Protein AF-A0A937LNH1-F1 (afdb_monomer)

Structure (mmCIF, N/CA/C/O backbone):
data_AF-A0A937LNH1-F1
#
_entry.id   AF-A0A937LNH1-F1
#
loop_
_atom_site.group_PDB
_atom_site.id
_atom_site.type_symbol
_atom_site.label_atom_id
_atom_site.label_alt_id
_atom_site.label_comp_id
_atom_site.label_asym_id
_atom_site.label_entity_id
_atom_site.label_seq_id
_atom_site.pdbx_PDB_ins_code
_atom_site.Cartn_x
_atom_site.Cartn_y
_atom_site.Cartn_z
_atom_site.occupancy
_atom_site.B_iso_or_equiv
_atom_site.auth_seq_id
_atom_site.auth_comp_id
_atom_site.auth_asym_id
_atom_site.auth_atom_id
_atom_site.pdbx_PDB_model_num
ATOM 1 N N . PHE A 1 1 ? 5.007 5.266 8.383 1.00 89.25 1 PHE A N 1
ATOM 2 C CA . PHE A 1 1 ? 3.638 4.838 8.759 1.00 89.25 1 PHE A CA 1
ATOM 3 C C . PHE A 1 1 ? 2.974 5.690 9.860 1.00 89.25 1 PHE A C 1
ATOM 5 O O . PHE A 1 1 ? 2.109 5.183 10.560 1.00 89.25 1 PHE A O 1
ATOM 12 N N . LYS A 1 2 ? 3.294 6.990 10.005 1.00 94.75 2 LYS A N 1
ATOM 13 C CA . LYS A 1 2 ? 2.759 7.838 11.095 1.00 94.75 2 LYS A CA 1
ATOM 14 C C . LYS A 1 2 ? 1.222 7.893 11.123 1.00 94.75 2 LYS A C 1
ATOM 16 O O . LYS A 1 2 ? 0.618 7.545 12.124 1.00 94.75 2 LYS A O 1
ATOM 21 N N . TRP A 1 3 ? 0.600 8.212 9.990 1.00 96.25 3 TRP A N 1
ATOM 22 C CA . TRP A 1 3 ? -0.860 8.315 9.888 1.00 96.25 3 TRP A CA 1
ATOM 23 C C . TRP A 1 3 ? -1.608 7.015 10.194 1.00 96.25 3 TRP A C 1
ATOM 25 O O . TRP A 1 3 ? -2.716 7.058 10.711 1.00 96.25 3 TRP A O 1
ATOM 35 N N . LEU A 1 4 ? -1.007 5.854 9.925 1.00 95.69 4 LEU A N 1
ATOM 36 C CA . LEU A 1 4 ? -1.613 4.564 10.261 1.00 95.69 4 LEU A CA 1
ATOM 37 C C . LEU A 1 4 ? -1.651 4.330 11.774 1.00 95.69 4 LEU A C 1
ATOM 39 O O . LEU A 1 4 ? -2.597 3.724 12.265 1.00 95.69 4 LEU A O 1
ATOM 43 N N . ALA A 1 5 ? -0.652 4.828 12.508 1.00 94.38 5 ALA A N 1
ATOM 44 C CA . ALA A 1 5 ? -0.629 4.753 13.966 1.00 94.38 5 ALA A CA 1
ATOM 45 C C . ALA A 1 5 ? -1.695 5.662 14.601 1.00 94.38 5 ALA A C 1
ATOM 47 O O . ALA A 1 5 ? -2.315 5.273 15.593 1.00 94.38 5 ALA A O 1
ATOM 48 N N . ASP A 1 6 ? -1.931 6.832 14.001 1.00 97.06 6 ASP A N 1
ATOM 49 C CA . ASP A 1 6 ? -2.904 7.811 14.492 1.00 97.06 6 ASP A CA 1
ATOM 50 C C . ASP A 1 6 ? -4.349 7.399 14.152 1.00 97.06 6 ASP A C 1
ATOM 52 O O . ASP A 1 6 ? -5.226 7.439 15.013 1.00 97.06 6 ASP A O 1
ATOM 56 N N . LEU A 1 7 ? -4.598 6.958 12.912 1.00 97.31 7 LEU A N 1
ATOM 57 C CA . LEU A 1 7 ? -5.942 6.642 12.405 1.00 97.31 7 LEU A CA 1
ATOM 58 C C . LEU A 1 7 ? -6.385 5.199 12.668 1.00 97.31 7 LEU A C 1
ATOM 60 O O . LEU A 1 7 ? -7.581 4.923 12.669 1.00 97.31 7 LEU A O 1
ATOM 64 N N . LYS A 1 8 ? -5.433 4.281 12.871 1.00 95.94 8 LYS A N 1
ATOM 65 C CA . LYS A 1 8 ? -5.668 2.860 13.182 1.00 95.94 8 LYS A CA 1
ATOM 66 C C . LYS A 1 8 ? -6.708 2.182 12.266 1.00 95.94 8 LYS A C 1
ATOM 68 O O . LYS A 1 8 ? -7.664 1.586 12.768 1.00 95.94 8 LYS A O 1
ATOM 73 N N . PRO A 1 9 ? -6.558 2.257 10.929 1.00 96.50 9 PRO A N 1
ATOM 74 C CA . PRO A 1 9 ? -7.476 1.573 10.027 1.00 96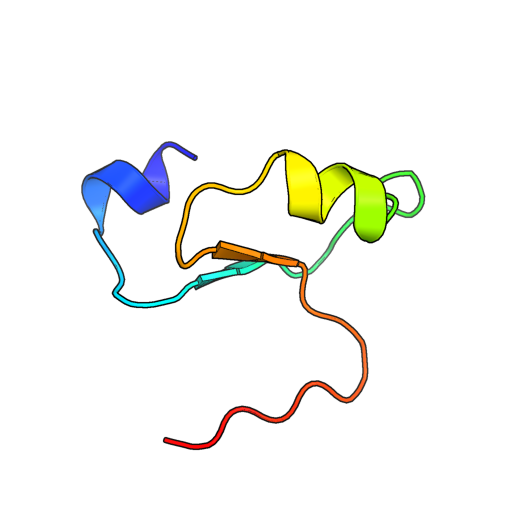.50 9 PRO A CA 1
ATOM 75 C C . PRO A 1 9 ? -7.353 0.052 10.175 1.00 96.50 9 PRO A C 1
ATOM 77 O O . PRO A 1 9 ? -6.282 -0.468 10.482 1.00 96.50 9 PRO A O 1
ATOM 80 N N . ARG A 1 10 ? -8.440 -0.675 9.887 1.00 95.56 10 ARG A N 1
ATOM 81 C CA . ARG A 1 10 ? -8.409 -2.147 9.833 1.00 95.56 10 ARG A CA 1
ATOM 82 C C . ARG A 1 10 ? -7.548 -2.660 8.673 1.00 95.56 10 ARG A C 1
ATOM 84 O O . ARG A 1 10 ? -6.849 -3.651 8.837 1.00 95.56 10 ARG A O 1
ATOM 91 N N . VAL A 1 11 ? -7.634 -2.002 7.515 1.00 96.56 11 VAL A N 1
ATOM 92 C CA . VAL A 1 11 ? -6.832 -2.286 6.316 1.00 96.56 11 VAL A CA 1
ATOM 93 C C . VAL A 1 11 ? -6.477 -0.964 5.635 1.00 96.56 11 VAL A C 1
ATOM 95 O O . VAL A 1 11 ? -7.324 -0.072 5.575 1.00 96.56 11 VAL A O 1
ATOM 98 N N . ALA A 1 12 ? -5.257 -0.832 5.114 1.00 97.50 12 ALA A N 1
ATOM 99 C CA . ALA A 1 12 ? -4.847 0.298 4.283 1.00 97.50 12 ALA A CA 1
ATOM 100 C C . ALA A 1 12 ? -4.147 -0.169 3.001 1.00 97.50 12 ALA A C 1
ATOM 102 O O . ALA A 1 12 ? -3.315 -1.075 3.032 1.00 97.50 12 ALA A O 1
ATOM 103 N N . TYR A 1 13 ? -4.448 0.499 1.888 1.00 97.38 13 TYR A N 1
ATOM 104 C CA . TYR A 1 13 ? -3.809 0.257 0.598 1.00 97.38 13 TYR A CA 1
ATOM 105 C C . TYR A 1 13 ? -2.993 1.485 0.182 1.00 97.38 13 TYR A C 1
ATOM 107 O O . TYR A 1 13 ? -3.539 2.584 0.077 1.00 97.38 13 TYR A O 1
ATOM 115 N N . LEU A 1 14 ? -1.683 1.315 -0.010 1.00 9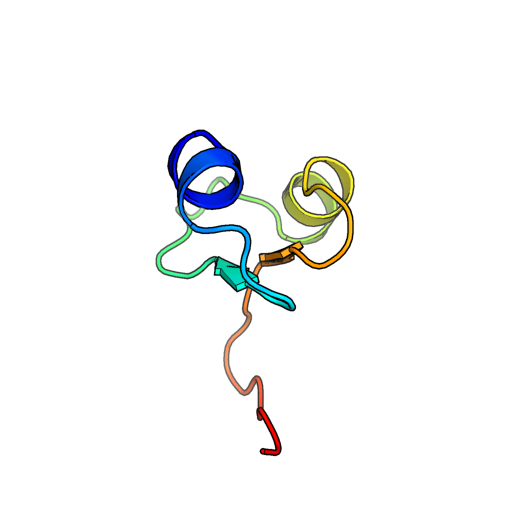7.31 14 LEU A N 1
ATOM 116 C CA . LEU A 1 14 ? -0.777 2.384 -0.441 1.00 97.31 14 LEU A CA 1
ATOM 117 C C . LEU A 1 14 ? -0.841 2.521 -1.965 1.00 97.31 14 LEU A C 1
ATOM 119 O O . LEU A 1 14 ? -0.653 1.538 -2.671 1.00 97.31 14 LEU A O 1
ATOM 123 N N . THR A 1 15 ? -1.081 3.727 -2.469 1.00 96.25 15 THR A N 1
ATOM 124 C CA . THR A 1 15 ? -1.138 4.034 -3.909 1.00 96.25 15 THR A CA 1
ATOM 125 C C . THR A 1 15 ? -0.190 5.188 -4.253 1.00 96.25 15 THR A C 1
ATOM 127 O O . THR A 1 15 ? 0.465 5.721 -3.356 1.00 96.25 15 THR A O 1
ATOM 130 N N . HIS A 1 16 ? -0.103 5.569 -5.534 1.00 96.69 16 HIS A N 1
ATOM 131 C CA . HIS A 1 16 ? 0.847 6.565 -6.053 1.00 96.69 16 HIS A CA 1
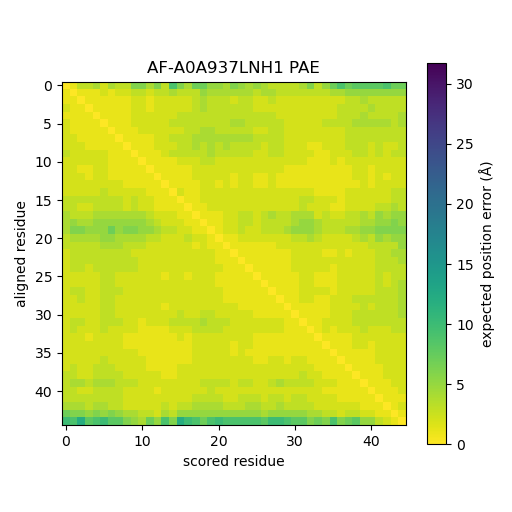ATOM 132 C C . HIS A 1 16 ? 2.303 6.248 -5.667 1.00 96.69 16 HIS A C 1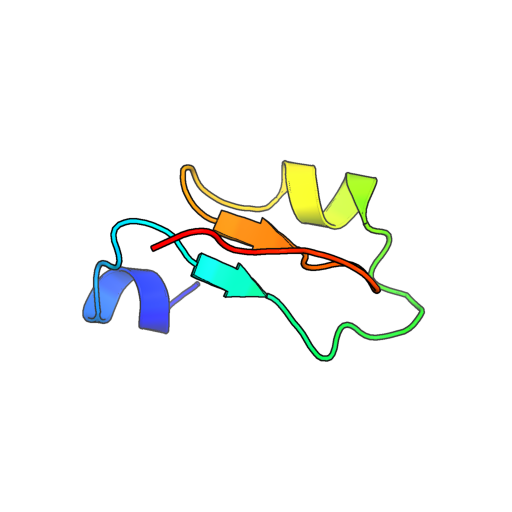
ATOM 134 O O . HIS A 1 16 ? 3.059 7.116 -5.231 1.00 96.69 16 HIS A O 1
ATOM 140 N N . LEU A 1 17 ? 2.686 4.979 -5.807 1.00 94.69 17 LEU A N 1
ATOM 141 C CA . LEU A 1 17 ? 4.048 4.520 -5.561 1.00 94.69 17 LEU A CA 1
ATOM 142 C C . LEU A 1 17 ? 4.967 4.961 -6.707 1.00 94.69 17 LEU A C 1
ATOM 144 O O . LEU A 1 17 ? 4.559 4.984 -7.868 1.00 94.69 17 LEU A O 1
ATOM 148 N N . SER A 1 18 ? 6.200 5.342 -6.374 1.00 94.31 18 SER A N 1
ATOM 149 C CA . SER A 1 18 ? 7.187 5.737 -7.380 1.00 94.31 18 SER A CA 1
ATOM 150 C C . SER A 1 18 ? 7.677 4.519 -8.180 1.00 94.31 18 SER A C 1
ATOM 152 O O . SER A 1 18 ? 7.561 3.394 -7.690 1.00 94.31 18 SER A O 1
ATOM 154 N N . PRO A 1 19 ? 8.268 4.696 -9.374 1.00 91.75 19 PRO A N 1
ATOM 155 C CA . PRO A 1 19 ? 8.803 3.580 -10.163 1.00 91.75 19 PRO A CA 1
ATOM 156 C C . PRO A 1 19 ? 9.868 2.744 -9.435 1.00 91.75 19 PRO A C 1
ATOM 158 O O . PRO A 1 19 ? 10.040 1.567 -9.729 1.00 91.75 19 PRO A O 1
ATOM 161 N N . GLU A 1 20 ? 10.577 3.337 -8.474 1.00 94.19 20 GLU A N 1
ATOM 162 C CA . GLU A 1 20 ? 11.595 2.666 -7.656 1.00 94.19 20 GLU A CA 1
ATOM 163 C C . GLU A 1 20 ? 10.987 1.838 -6.511 1.00 94.19 20 GLU A C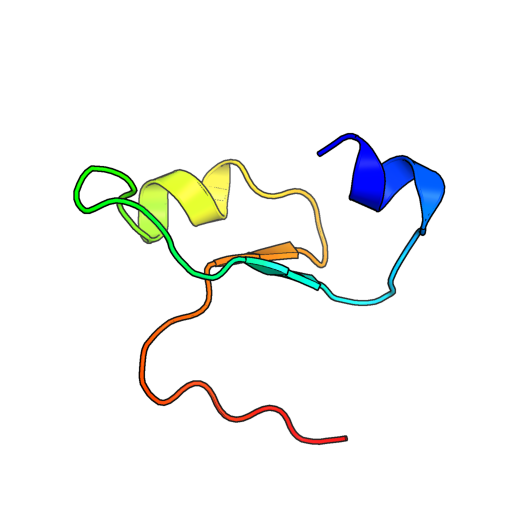 1
ATOM 165 O O . GLU A 1 20 ? 11.686 1.069 -5.850 1.00 94.19 20 GLU A O 1
ATOM 170 N N . SER A 1 21 ? 9.689 2.003 -6.252 1.00 94.19 21 SER A N 1
ATOM 171 C CA . SER A 1 21 ? 8.957 1.314 -5.192 1.00 94.19 21 SER A CA 1
ATOM 172 C C . SER A 1 21 ? 8.509 -0.070 -5.664 1.00 94.19 21 SER A C 1
ATOM 174 O O . SER A 1 21 ? 7.327 -0.301 -5.917 1.00 94.19 21 SER A O 1
ATOM 176 N N . ASP A 1 22 ? 9.466 -0.992 -5.780 1.00 96.06 22 ASP A N 1
ATOM 177 C CA . ASP A 1 22 ? 9.198 -2.394 -6.111 1.00 96.06 22 ASP A CA 1
ATOM 178 C C . ASP A 1 22 ? 8.140 -3.006 -5.173 1.00 96.06 22 ASP A C 1
ATOM 180 O O . ASP A 1 22 ? 8.218 -2.882 -3.945 1.00 96.06 22 ASP A O 1
ATOM 184 N N . HIS A 1 23 ? 7.143 -3.671 -5.758 1.00 95.06 23 HIS A N 1
ATOM 185 C CA . HIS A 1 23 ? 5.944 -4.112 -5.042 1.00 95.06 23 HIS A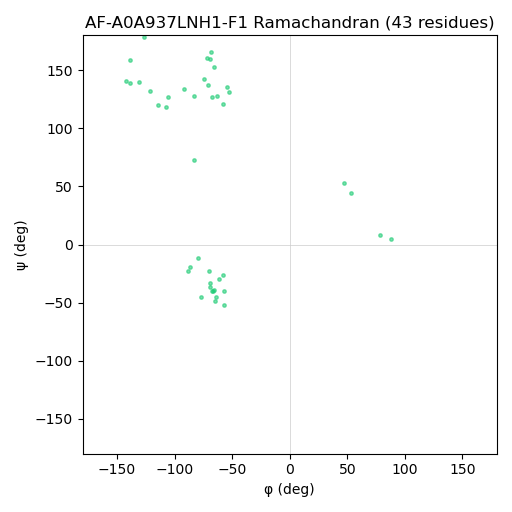 CA 1
ATOM 186 C C . HIS A 1 23 ? 6.259 -5.148 -3.959 1.00 95.06 23 HIS A C 1
ATOM 188 O O . HIS A 1 23 ? 5.810 -5.005 -2.818 1.00 95.06 23 HIS A O 1
ATOM 194 N N . ASP A 1 24 ? 7.094 -6.139 -4.273 1.00 96.25 24 ASP A N 1
ATOM 195 C CA . ASP A 1 24 ? 7.483 -7.191 -3.331 1.00 96.25 24 ASP A CA 1
ATOM 196 C C . ASP A 1 24 ? 8.334 -6.633 -2.189 1.00 96.25 24 ASP A C 1
ATOM 198 O O . ASP A 1 24 ? 8.178 -7.017 -1.022 1.00 96.25 24 ASP A O 1
ATOM 202 N N . THR A 1 25 ? 9.234 -5.707 -2.511 1.00 97.12 25 THR A N 1
ATOM 203 C CA . THR A 1 25 ? 10.091 -5.043 -1.528 1.00 97.12 25 THR A CA 1
ATOM 204 C C . THR A 1 25 ? 9.263 -4.193 -0.569 1.00 97.12 25 THR A C 1
ATOM 206 O O . THR A 1 25 ? 9.401 -4.331 0.648 1.00 97.12 25 THR A O 1
ATOM 209 N N . VAL A 1 26 ? 8.350 -3.367 -1.086 1.00 96.31 26 VAL A N 1
ATOM 210 C CA . VAL A 1 26 ? 7.470 -2.523 -0.262 1.00 96.31 26 VAL A CA 1
ATOM 211 C C . VAL A 1 26 ? 6.504 -3.369 0.565 1.00 96.31 26 VAL A C 1
ATOM 213 O O . VAL A 1 26 ? 6.293 -3.069 1.742 1.00 96.31 26 VAL A O 1
ATOM 216 N N . SER A 1 27 ? 5.967 -4.455 0.004 1.00 96.44 27 SER A N 1
ATOM 217 C CA . SER A 1 27 ? 5.080 -5.380 0.721 1.00 96.44 27 SER A CA 1
ATOM 218 C C . SER A 1 27 ? 5.739 -5.953 1.977 1.00 96.44 27 SER A C 1
ATOM 220 O O . SE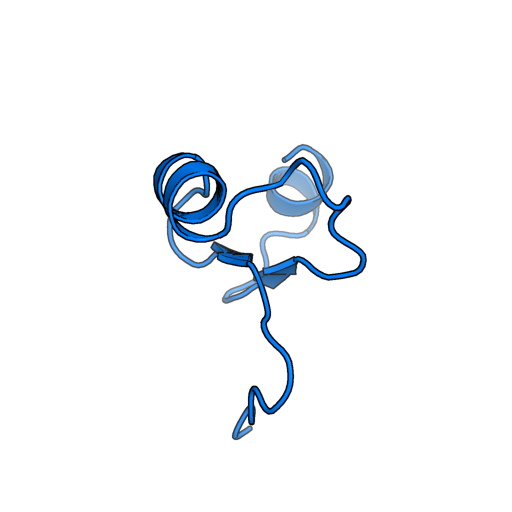R A 1 27 ? 5.101 -6.022 3.024 1.00 96.44 27 SER A O 1
ATOM 222 N N . LYS A 1 28 ? 7.034 -6.294 1.914 1.00 97.00 28 LYS A N 1
ATOM 223 C CA . LYS A 1 28 ? 7.800 -6.808 3.068 1.00 97.00 28 LYS A CA 1
ATOM 224 C C . LYS A 1 28 ? 8.065 -5.754 4.147 1.00 97.00 28 LYS A C 1
ATOM 226 O O . LYS A 1 28 ? 8.309 -6.112 5.296 1.00 97.00 28 LYS A O 1
ATOM 231 N N . LEU A 1 29 ? 8.039 -4.471 3.787 1.00 96.31 29 LEU A N 1
ATOM 232 C CA . LEU A 1 29 ? 8.211 -3.352 4.720 1.00 96.31 29 LEU A CA 1
ATOM 233 C C . LEU A 1 29 ? 6.891 -2.920 5.371 1.00 96.31 29 LEU A C 1
ATOM 235 O O . LEU A 1 29 ? 6.907 -2.217 6.385 1.00 96.31 29 LEU A O 1
ATOM 239 N N . CYS A 1 30 ? 5.754 -3.286 4.778 1.00 96.38 30 CYS A N 1
ATOM 240 C CA . CYS A 1 30 ? 4.449 -2.882 5.272 1.00 96.38 30 CYS A CA 1
ATOM 241 C C . CYS A 1 30 ? 4.100 -3.605 6.586 1.00 96.38 30 CYS A C 1
ATOM 243 O O . CYS A 1 30 ? 4.322 -4.810 6.716 1.00 96.38 30 CYS A O 1
ATOM 245 N N . PRO A 1 31 ? 3.533 -2.895 7.578 1.00 95.88 31 PRO A N 1
ATOM 246 C CA . PRO A 1 31 ? 2.999 -3.535 8.771 1.00 95.88 31 PRO A CA 1
ATOM 247 C C . PRO A 1 31 ? 1.754 -4.369 8.429 1.00 95.88 31 PRO A C 1
ATOM 249 O O . PRO A 1 31 ? 1.148 -4.217 7.370 1.00 95.88 31 PRO A O 1
ATOM 252 N N . SER A 1 32 ? 1.340 -5.231 9.361 1.00 95.31 32 SER A N 1
ATOM 253 C CA . SER A 1 32 ? 0.138 -6.058 9.193 1.00 95.31 32 SER A CA 1
ATOM 254 C C . SER A 1 32 ? -1.099 -5.211 8.867 1.00 95.31 32 SER A C 1
ATOM 256 O O . SER A 1 32 ? -1.325 -4.172 9.489 1.00 95.31 32 SER A O 1
ATOM 258 N N . GLY A 1 33 ? -1.893 -5.660 7.890 1.00 95.69 33 GLY A N 1
ATOM 259 C CA . GLY A 1 33 ? -3.079 -4.945 7.409 1.00 95.69 33 GLY A CA 1
ATOM 260 C C . GLY A 1 33 ? -2.778 -3.785 6.456 1.00 95.69 33 GLY A C 1
ATOM 261 O O . GLY A 1 33 ? -3.689 -3.034 6.113 1.00 95.69 33 GLY A O 1
ATOM 262 N N . VAL A 1 34 ? -1.530 -3.617 6.015 1.00 97.69 34 VAL A N 1
ATOM 263 C CA . VAL A 1 34 ? -1.139 -2.586 5.049 1.00 97.69 34 VAL A CA 1
ATOM 264 C C . VAL A 1 34 ? -0.516 -3.239 3.832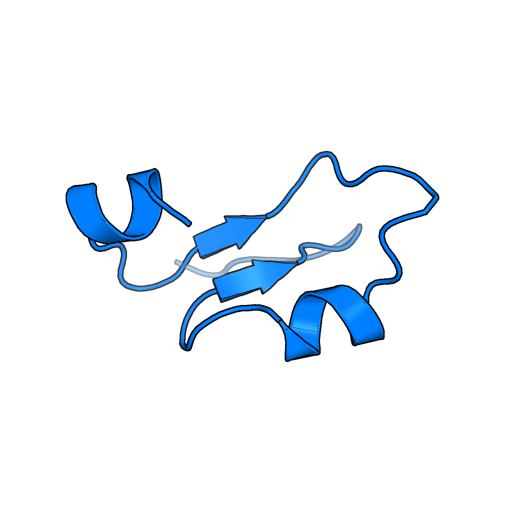 1.00 97.69 34 VAL A C 1
ATOM 266 O O . VAL A 1 34 ? 0.353 -4.096 3.965 1.00 97.69 34 VAL A O 1
ATOM 269 N N . TYR A 1 35 ? -0.958 -2.827 2.648 1.00 97.44 35 TYR A N 1
ATOM 270 C CA . TYR A 1 35 ? -0.557 -3.456 1.393 1.00 97.44 35 TYR A CA 1
ATOM 271 C C . TYR A 1 35 ? -0.296 -2.395 0.318 1.00 97.44 35 TYR A C 1
ATOM 273 O O . TYR A 1 35 ? -1.072 -1.444 0.214 1.00 97.44 35 TYR A O 1
ATOM 281 N N . PRO A 1 36 ? 0.753 -2.519 -0.509 1.00 97.50 36 PRO A N 1
ATOM 282 C CA . PRO A 1 36 ? 0.853 -1.729 -1.729 1.00 97.50 36 PRO A CA 1
ATOM 283 C C . PRO A 1 36 ? -0.237 -2.156 -2.721 1.00 97.50 36 PRO A C 1
ATOM 285 O O . PRO A 1 36 ? -0.396 -3.340 -3.032 1.00 97.50 36 PRO A O 1
ATOM 288 N N . ALA A 1 37 ? -1.013 -1.186 -3.194 1.00 97.31 37 ALA A N 1
ATOM 289 C CA . ALA A 1 37 ? -2.006 -1.395 -4.236 1.00 97.31 37 ALA A CA 1
ATOM 290 C C . ALA A 1 37 ? -1.328 -1.687 -5.581 1.00 97.31 37 ALA A C 1
ATOM 292 O O . ALA A 1 37 ? -0.164 -1.353 -5.798 1.00 97.31 37 ALA A O 1
ATOM 293 N N . TYR A 1 38 ? -2.085 -2.298 -6.484 1.00 96.19 38 TYR A N 1
ATOM 294 C CA . TYR A 1 38 ? -1.686 -2.557 -7.861 1.00 96.19 38 TYR A CA 1
ATOM 295 C C . TYR A 1 38 ? -2.866 -2.283 -8.793 1.00 96.19 38 TYR A C 1
ATOM 297 O O . TYR A 1 38 ? -4.028 -2.290 -8.368 1.00 96.19 38 TYR A O 1
ATOM 305 N N . ASP A 1 39 ? -2.568 -2.043 -10.065 1.00 95.75 39 ASP A N 1
ATOM 306 C CA . ASP A 1 39 ? -3.591 -1.764 -11.067 1.00 95.75 39 ASP A CA 1
ATOM 307 C C . ASP A 1 39 ? -4.523 -2.969 -11.238 1.00 95.75 39 ASP A C 1
ATOM 309 O O . ASP A 1 39 ? -4.085 -4.101 -11.437 1.00 95.75 39 ASP A O 1
ATOM 313 N N 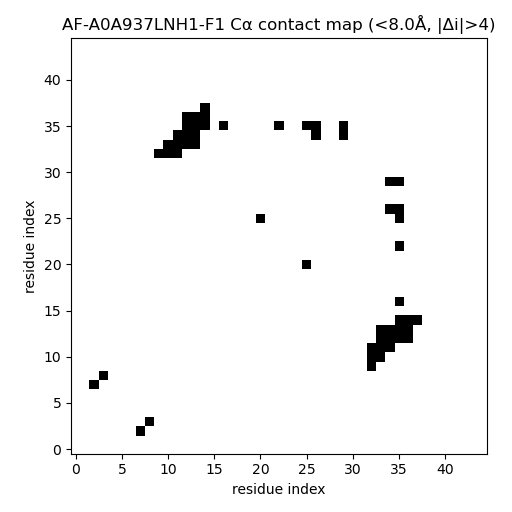. GLY A 1 40 ? -5.830 -2.725 -11.139 1.00 97.00 40 GLY A N 1
ATOM 314 C CA . GLY A 1 40 ? -6.847 -3.779 -11.160 1.00 97.00 40 GLY A CA 1
ATOM 315 C C . GLY A 1 40 ? -7.178 -4.384 -9.791 1.00 97.00 40 GLY A C 1
ATOM 316 O O . GLY A 1 40 ? -7.987 -5.309 -9.733 1.00 97.00 40 GLY A O 1
ATOM 317 N N . LEU A 1 41 ? -6.621 -3.864 -8.689 1.00 96.81 41 LEU A N 1
ATOM 318 C CA . LEU A 1 41 ? -7.053 -4.235 -7.339 1.00 96.81 41 LEU A CA 1
ATOM 319 C C . LEU A 1 41 ? -8.552 -3.931 -7.144 1.00 96.81 41 LEU A C 1
ATOM 321 O O . LEU A 1 41 ? -8.981 -2.780 -7.225 1.00 96.81 41 LEU A O 1
ATOM 325 N N . VAL A 1 42 ? -9.335 -4.963 -6.820 1.00 97.19 42 VAL A N 1
ATOM 326 C CA . VAL A 1 42 ? -10.759 -4.852 -6.473 1.00 97.19 42 VAL A CA 1
ATOM 327 C C . VAL A 1 42 ? -10.931 -5.036 -4.969 1.00 97.19 42 VAL A C 1
ATOM 329 O O . VAL A 1 42 ? -10.490 -6.035 -4.401 1.00 97.19 42 VAL A O 1
ATOM 332 N N . ILE A 1 43 ? -11.598 -4.079 -4.326 1.00 95.31 43 ILE A N 1
ATOM 333 C CA . ILE A 1 43 ? -11.937 -4.132 -2.902 1.00 95.31 43 ILE A CA 1
ATOM 334 C C . ILE A 1 43 ? -13.438 -4.392 -2.790 1.00 95.31 43 ILE A C 1
ATOM 336 O O . ILE A 1 43 ? -14.243 -3.578 -3.237 1.00 95.31 43 ILE A O 1
ATOM 340 N N . ASN A 1 44 ? -13.801 -5.517 -2.178 1.00 93.44 44 ASN A N 1
ATOM 341 C CA . ASN A 1 44 ? -15.186 -5.820 -1.828 1.00 93.44 44 ASN A CA 1
ATOM 342 C C . ASN A 1 44 ? -15.458 -5.322 -0.404 1.00 93.44 44 ASN A C 1
ATOM 344 O O . ASN A 1 44 ? -14.633 -5.541 0.488 1.00 93.44 44 ASN A O 1
ATOM 348 N N . ILE A 1 45 ? -16.587 -4.638 -0.215 1.00 88.06 45 ILE A N 1
ATOM 349 C CA . ILE A 1 45 ? -16.976 -3.983 1.044 1.00 88.06 45 ILE A CA 1
ATOM 350 C C . ILE A 1 45 ? -18.107 -4.763 1.704 1.00 88.06 45 ILE A C 1
ATOM 352 O O . ILE A 1 45 ? -19.052 -5.136 0.975 1.00 88.06 45 ILE A O 1
#

Solvent-accessible surface area (backbone atoms only — not comparable to full-atom values): 3120 Å² total; per-residue (Å²): 114,69,67,54,71,76,66,59,65,85,63,50,72,49,71,93,70,56,95,86,58,47,64,72,65,50,42,73,71,42,58,92,54,39,40,69,60,59,95,86,72,81,85,87,131

Mean predicted aligned error: 2.36 Å

Foldseek 3Di:
DVVCVVVVDQAEEDDPDDPVPDQVVVQVVDDPRYHHDDPPDDDDD

Nearest PDB structures (foldseek):
  6b9v-assembly1_B  TM=9.290E-01  e=4.149E-01  Candidatus Koribacter versatilis Ellin345
  3qh8-assembly1_A  TM=9.689E-01  e=4.774E-01  Brucella abortus 2308
  6b9v-assembly1_A  TM=9.085E-01  e=5.493E-01  Candidatus Koribacter versatilis Ellin345

Radius of gyration: 11.0 Å; Cα contacts (8 Å, |Δi|>4): 27; chains: 1; bounding box: 29×16×26 Å

Sequence (45 aa):
FKWLADLKPRVAYLTHLSPESDHDTVSKLCPSGVYPAYDGLVINI

Secondary structure (DSSP, 8-state):
-HHHHHH--S-EEE-S--TT--HHHHHHHSPTTEEE--TT-----

pLDDT: mean 95.71, std 1.95, range [88.06, 97.69]